Protein AF-A0A9P6IQW0-F1 (afdb_monomer)

Sequence (74 aa):
MFRLSAQTTRKVVQRFAVQNAKNMSMVAAGVATAGALAYLTMESVDANMLADGLHPPKYPWDHKKNLATFDHAA

Secondary structure (DSSP, 8-state):
--HHHHHHHHHHHHHHHHHHHHHHHHHHHHHHHHHHHHHHT-------TTTS--PPP----GGGSTTPPP-TT-

pLDDT: mean 78.12, std 9.55, range [57.47, 91.12]

Organism: NCBI:txid1440133

Solvent-accessible surface area (backbone atoms only — not comparable to full-atom values): 4782 Å² total; per-residue (Å²): 137,74,71,62,64,63,54,54,53,50,53,51,54,50,50,51,53,53,51,52,52,49,53,52,51,52,51,53,51,50,51,54,51,52,53,50,49,51,61,73,66,53,74,84,85,71,86,60,59,76,80,76,47,84,78,80,78,89,75,88,55,78,49,73,47,100,85,42,60,81,75,85,86,115

Foldseek 3Di:
DPPPVVVVVVVVVVVVVVVVVVVVVVVVVVVVVVVVVCVVPDDDPDPPCVVVPDDDDDDPDQQPDPPRDDDPVD

Radius of gyration: 32.77 Å; Cα contacts (8 Å, |Δi|>4): 9; chains: 1; bounding box: 67×33×84 Å

Structure (mmCIF, N/CA/C/O backbone):
data_AF-A0A9P6IQW0-F1
#
_entry.id   AF-A0A9P6IQW0-F1
#
loop_
_atom_site.group_PDB
_atom_site.id
_atom_site.type_symbol
_atom_site.label_atom_id
_atom_site.label_alt_id
_atom_site.label_comp_id
_atom_site.label_asym_id
_atom_site.label_entity_id
_atom_site.label_seq_id
_atom_site.pdbx_PDB_ins_code
_atom_site.Cartn_x
_atom_site.Cartn_y
_atom_site.Cartn_z
_atom_site.occupancy
_atom_site.B_iso_or_equiv
_atom_site.auth_seq_id
_atom_site.auth_comp_id
_atom_site.auth_asym_id
_atom_site.auth_atom_id
_atom_site.pdbx_PDB_model_num
ATOM 1 N N . MET A 1 1 ? -31.522 -15.785 53.294 1.00 57.47 1 MET A N 1
ATOM 2 C CA . MET A 1 1 ? -30.090 -15.953 52.941 1.00 57.47 1 MET A CA 1
ATOM 3 C C . MET A 1 1 ? -29.754 -15.550 51.483 1.00 57.47 1 MET A C 1
ATOM 5 O O . MET A 1 1 ? -28.847 -16.114 50.895 1.00 57.47 1 MET A O 1
ATOM 9 N N . PHE A 1 2 ? -30.385 -14.527 50.880 1.00 58.78 2 PHE A N 1
ATOM 10 C CA . PHE A 1 2 ? -30.239 -14.246 49.429 1.00 58.78 2 PHE A CA 1
ATOM 11 C C . PHE A 1 2 ? -29.236 -13.138 49.039 1.00 58.78 2 PHE A C 1
ATOM 13 O O . PHE A 1 2 ? -29.056 -12.850 47.860 1.00 58.78 2 PHE A O 1
ATOM 20 N N . ARG A 1 3 ? -28.550 -12.505 50.001 1.00 58.72 3 ARG A N 1
ATOM 21 C CA . ARG A 1 3 ? -27.676 -11.344 49.725 1.00 58.72 3 ARG A CA 1
ATOM 22 C C . ARG A 1 3 ? -26.272 -11.698 49.203 1.00 58.72 3 ARG A C 1
ATOM 24 O O . ARG A 1 3 ? -25.607 -10.823 48.658 1.00 58.72 3 ARG A O 1
ATOM 31 N N . LEU A 1 4 ? -25.836 -12.956 49.318 1.00 58.47 4 LEU A N 1
ATOM 32 C CA . LEU A 1 4 ? -24.495 -13.389 48.889 1.00 58.47 4 LEU A CA 1
ATOM 33 C C . LEU A 1 4 ? -24.359 -13.529 47.360 1.00 58.47 4 LEU A C 1
ATOM 35 O O . LEU A 1 4 ? -23.327 -13.167 46.803 1.00 58.47 4 LEU A O 1
ATOM 39 N N . SER A 1 5 ? -25.407 -13.984 46.665 1.00 62.03 5 SER A N 1
ATOM 40 C CA . SER A 1 5 ? -25.381 -14.225 45.208 1.00 62.03 5 SER A CA 1
ATOM 41 C C . SER A 1 5 ? -25.191 -12.934 44.387 1.00 62.03 5 SER A C 1
ATOM 43 O O . SER A 1 5 ? -24.384 -12.868 43.453 1.00 62.03 5 SER A O 1
ATOM 45 N N . ALA A 1 6 ? -25.854 -11.849 44.800 1.00 61.97 6 ALA A N 1
ATOM 46 C CA . ALA A 1 6 ? -25.750 -10.558 44.123 1.00 61.97 6 ALA A 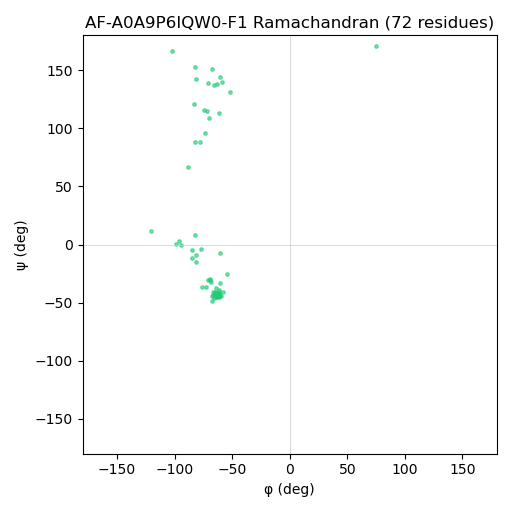CA 1
ATOM 47 C C . ALA A 1 6 ? -24.361 -9.906 44.277 1.00 61.97 6 ALA A C 1
ATOM 49 O O . ALA A 1 6 ? -23.895 -9.216 43.369 1.00 61.97 6 ALA A O 1
ATOM 50 N N . GLN A 1 7 ? -23.671 -10.124 45.403 1.00 63.94 7 GLN A N 1
ATOM 51 C CA . GLN A 1 7 ? -22.334 -9.564 45.633 1.00 63.94 7 GLN A CA 1
ATOM 52 C C . GLN A 1 7 ? -21.256 -10.262 44.796 1.00 63.94 7 GLN A C 1
ATOM 54 O O . GLN A 1 7 ? -20.350 -9.596 44.293 1.00 63.94 7 GLN A O 1
ATOM 59 N N . THR A 1 8 ? -21.365 -11.576 44.600 1.00 69.69 8 THR A N 1
ATOM 60 C CA . THR A 1 8 ? -20.433 -12.346 43.761 1.00 69.69 8 THR A CA 1
ATOM 61 C C . THR A 1 8 ? -20.510 -11.904 42.303 1.00 69.69 8 THR A C 1
ATOM 63 O O . THR A 1 8 ? -19.484 -11.627 41.685 1.00 69.69 8 THR A O 1
ATOM 66 N N . THR A 1 9 ? -21.726 -11.722 41.786 1.00 70.81 9 THR A N 1
ATOM 67 C CA . THR A 1 9 ? -21.954 -11.266 40.406 1.00 70.81 9 THR A CA 1
ATOM 68 C C . THR A 1 9 ? -21.364 -9.872 40.165 1.00 70.81 9 THR A C 1
ATOM 70 O O . THR A 1 9 ? -20.663 -9.653 39.179 1.00 70.81 9 THR A O 1
ATOM 73 N N . ARG A 1 10 ? -21.545 -8.938 41.111 1.00 75.25 10 ARG A N 1
ATOM 74 C CA . ARG A 1 10 ? -20.964 -7.584 41.024 1.00 75.25 10 ARG A CA 1
ATOM 75 C C . ARG A 1 10 ? -19.437 -7.602 40.994 1.00 75.25 10 ARG A C 1
ATOM 77 O O . ARG A 1 10 ? -18.844 -6.900 40.181 1.00 75.25 10 ARG A O 1
ATOM 84 N N . LYS A 1 11 ? -18.798 -8.429 41.827 1.00 77.56 11 LYS A N 1
ATOM 85 C CA . LYS A 1 11 ? -17.331 -8.554 41.859 1.00 77.56 11 LYS A CA 1
ATOM 86 C C . LYS A 1 11 ? -16.769 -9.113 40.552 1.00 77.56 11 LYS A C 1
ATOM 88 O O . LYS A 1 11 ? -15.714 -8.668 40.111 1.00 77.56 11 LYS A O 1
ATOM 93 N N . VAL A 1 12 ? 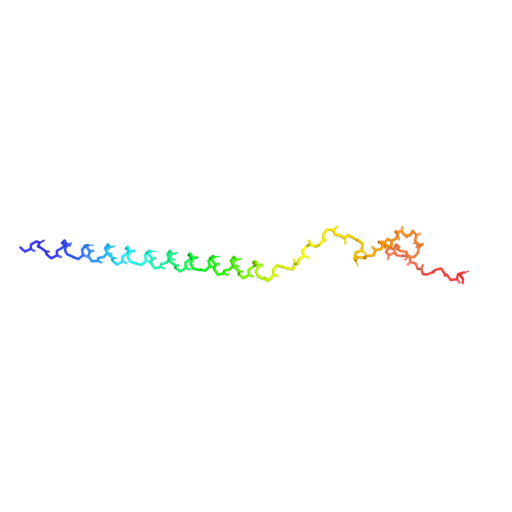-17.461 -10.065 39.930 1.00 79.00 12 VAL A N 1
ATOM 94 C CA . VAL A 1 12 ? -17.052 -10.649 38.645 1.00 79.00 12 VAL A CA 1
ATOM 95 C C . VAL A 1 12 ? -17.150 -9.609 37.527 1.00 79.00 12 VAL A C 1
ATOM 97 O O . VAL A 1 12 ? -16.167 -9.381 36.826 1.00 79.00 12 VAL A O 1
ATOM 100 N N . VAL A 1 13 ? -18.272 -8.891 37.428 1.00 79.44 13 VAL A N 1
ATOM 101 C CA . VAL A 1 13 ? -18.453 -7.819 36.432 1.00 79.44 13 VAL A CA 1
ATOM 102 C C . VAL A 1 13 ? -17.432 -6.693 36.623 1.00 79.44 13 VAL A C 1
ATOM 104 O O . VAL A 1 13 ? -16.829 -6.240 35.653 1.00 79.44 13 VAL A O 1
ATOM 107 N N . GLN A 1 14 ? -17.165 -6.284 37.867 1.00 79.56 14 GLN A N 1
ATOM 108 C CA . GLN A 1 14 ? -16.132 -5.287 38.168 1.00 79.56 14 GLN A CA 1
ATOM 109 C C . GLN A 1 14 ? -14.736 -5.750 37.735 1.00 79.56 14 GLN A C 1
ATOM 111 O O . GLN A 1 14 ? -13.982 -4.963 37.169 1.00 79.56 14 GLN A O 1
ATOM 116 N N . ARG A 1 15 ? -14.387 -7.025 37.949 1.00 80.44 15 ARG A N 1
ATOM 117 C CA . ARG A 1 15 ? -13.100 -7.582 37.501 1.00 80.44 15 ARG A CA 1
ATOM 118 C C . ARG A 1 15 ? -12.984 -7.596 35.979 1.00 80.44 15 ARG A C 1
ATOM 120 O O . ARG A 1 15 ? -11.939 -7.200 35.473 1.00 80.44 15 ARG A O 1
ATOM 127 N N . PHE A 1 16 ? -14.048 -7.964 35.266 1.00 81.44 16 PHE A N 1
ATOM 128 C CA . PHE A 1 16 ? -14.073 -7.918 33.802 1.00 81.44 16 PHE A CA 1
ATOM 129 C C . PHE A 1 16 ? -13.949 -6.492 33.261 1.00 81.44 16 PHE A C 1
ATOM 131 O O . PHE A 1 16 ? -13.144 -6.253 32.365 1.00 81.44 16 PHE A O 1
ATOM 138 N N . ALA A 1 17 ? -14.672 -5.531 33.840 1.00 80.31 17 ALA A N 1
ATOM 139 C CA . ALA A 1 17 ? -14.574 -4.126 33.446 1.00 80.31 17 ALA A CA 1
ATOM 140 C C . ALA A 1 17 ? -13.158 -3.566 33.672 1.00 80.31 17 ALA A C 1
ATOM 142 O O . ALA A 1 17 ? -12.599 -2.912 32.793 1.00 80.31 17 ALA A O 1
ATOM 143 N N . VAL A 1 18 ? -12.542 -3.880 34.817 1.00 84.56 18 VAL A N 1
ATOM 144 C CA . VAL A 1 18 ? -11.164 -3.469 35.135 1.00 84.56 18 VAL A CA 1
ATOM 145 C C . VAL A 1 18 ? -10.146 -4.141 34.209 1.00 84.56 18 VAL A C 1
ATOM 147 O O . VAL A 1 18 ? -9.206 -3.487 33.765 1.00 84.56 18 VAL A O 1
ATOM 150 N N . GLN A 1 19 ? -10.314 -5.426 33.894 1.00 82.75 19 GLN A N 1
ATOM 151 C CA . GLN A 1 19 ? -9.431 -6.140 32.970 1.00 82.75 19 GLN A CA 1
ATOM 152 C C . GLN A 1 19 ? -9.531 -5.576 31.547 1.00 82.75 19 GLN A C 1
ATOM 154 O O . GLN A 1 19 ? -8.504 -5.340 30.913 1.00 82.75 19 GLN A O 1
ATOM 159 N N . ASN A 1 20 ? -10.744 -5.277 31.078 1.00 83.38 20 ASN A N 1
ATOM 160 C CA . ASN A 1 20 ? -10.954 -4.654 29.775 1.00 83.38 20 ASN A CA 1
ATOM 161 C C . ASN A 1 20 ? -10.326 -3.251 29.703 1.00 83.38 20 ASN A C 1
ATOM 163 O O . ASN A 1 20 ? -9.614 -2.942 28.751 1.00 83.38 20 ASN A O 1
ATOM 167 N N . ALA A 1 21 ? -10.504 -2.431 30.744 1.00 80.62 21 ALA A N 1
ATOM 168 C CA . ALA A 1 21 ? -9.906 -1.097 30.817 1.00 80.62 21 ALA A CA 1
ATOM 169 C C . ALA A 1 21 ? -8.366 -1.136 30.797 1.00 80.62 21 ALA A C 1
ATOM 171 O O . ALA A 1 21 ? -7.731 -0.319 30.130 1.00 80.62 21 ALA A O 1
ATOM 172 N N . LYS A 1 22 ? -7.753 -2.111 31.481 1.00 83.31 22 LYS A N 1
ATOM 173 C CA . LYS A 1 22 ? -6.296 -2.319 31.448 1.00 83.31 22 LYS A CA 1
ATOM 174 C C . LYS A 1 22 ? -5.809 -2.695 30.052 1.00 83.31 22 LYS A C 1
ATOM 176 O O . LYS A 1 22 ? -4.843 -2.106 29.578 1.00 83.31 22 LYS A O 1
ATOM 181 N N . ASN A 1 23 ? -6.498 -3.618 29.383 1.00 82.00 23 ASN A N 1
ATOM 182 C CA . ASN A 1 23 ? -6.144 -4.029 28.026 1.00 82.00 23 ASN A CA 1
ATOM 183 C C . ASN A 1 23 ? -6.241 -2.853 27.042 1.00 82.00 23 ASN A C 1
ATOM 185 O O . ASN A 1 23 ? -5.322 -2.638 26.258 1.00 82.00 23 ASN A O 1
ATOM 189 N N . MET A 1 24 ? -7.303 -2.043 27.127 1.00 82.94 24 MET A N 1
ATOM 190 C CA . MET A 1 24 ? -7.462 -0.851 26.286 1.00 82.94 24 MET A CA 1
ATOM 191 C C . MET A 1 24 ? -6.375 0.201 26.539 1.00 82.94 24 MET A C 1
ATOM 193 O O . MET A 1 24 ? -5.839 0.759 25.587 1.00 82.94 24 MET A O 1
ATOM 197 N N . SER A 1 25 ? -6.022 0.445 27.804 1.00 82.38 25 SER A N 1
ATOM 198 C CA . SER A 1 25 ? -4.954 1.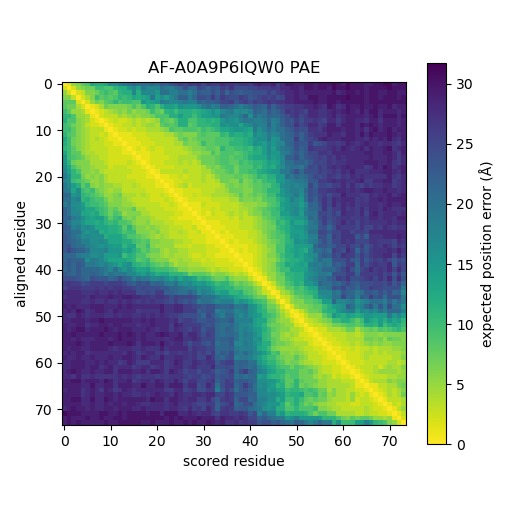386 28.167 1.00 82.38 25 SER A CA 1
ATOM 199 C C . SER A 1 25 ? -3.594 0.951 27.609 1.00 82.38 25 SER A C 1
ATOM 201 O O . SER A 1 25 ? -2.879 1.756 27.018 1.00 82.38 25 SER A O 1
ATOM 203 N N . MET A 1 26 ? -3.271 -0.343 27.706 1.00 85.56 26 MET A N 1
ATOM 204 C CA . MET A 1 26 ? -2.032 -0.901 27.155 1.00 85.56 26 MET A CA 1
ATOM 205 C C . MET A 1 26 ? -1.964 -0.777 25.628 1.00 85.56 26 MET A C 1
ATOM 207 O O . MET A 1 26 ? -0.918 -0.416 25.092 1.00 85.56 26 MET A O 1
ATOM 211 N N . VAL A 1 27 ? -3.072 -1.036 24.926 1.00 85.12 27 VAL A N 1
ATOM 212 C CA . VAL A 1 27 ? -3.142 -0.877 23.464 1.00 85.12 27 VAL A CA 1
ATOM 213 C C . VAL A 1 27 ? -2.990 0.592 23.068 1.00 85.12 27 VAL A C 1
ATOM 215 O O . VAL A 1 27 ? -2.2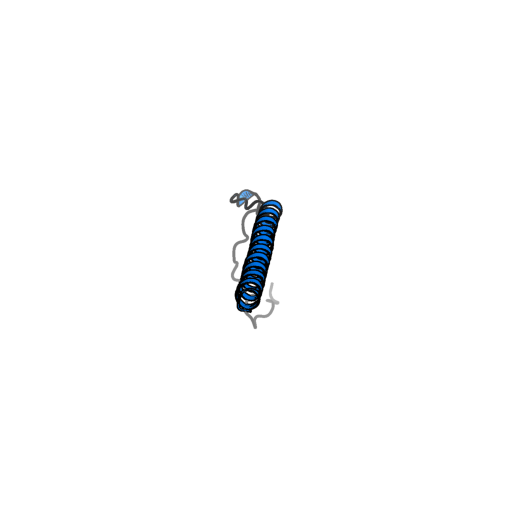03 0.902 22.177 1.00 85.12 27 VAL A O 1
ATOM 218 N N . ALA A 1 28 ? -3.689 1.503 23.750 1.00 82.44 28 ALA A N 1
ATOM 219 C CA . ALA A 1 28 ? -3.596 2.935 23.475 1.00 82.44 28 ALA A CA 1
ATOM 220 C C . ALA A 1 28 ? -2.171 3.468 23.695 1.00 82.44 28 ALA A C 1
ATOM 222 O O . ALA A 1 28 ? -1.648 4.189 22.845 1.00 82.44 28 ALA A O 1
ATOM 223 N N . ALA A 1 29 ? -1.520 3.064 24.792 1.00 83.62 29 ALA A N 1
ATOM 224 C CA . ALA A 1 29 ? -0.128 3.409 25.061 1.00 83.62 29 ALA A CA 1
ATOM 225 C C . ALA A 1 29 ? 0.811 2.850 23.979 1.00 83.62 29 ALA A C 1
ATOM 227 O O . ALA A 1 29 ? 1.638 3.589 23.452 1.00 83.62 29 ALA A O 1
ATOM 228 N N . GLY A 1 30 ? 0.639 1.584 23.585 1.00 83.69 30 GLY A N 1
ATOM 229 C CA . GLY A 1 30 ? 1.448 0.953 22.540 1.00 83.69 30 GLY A CA 1
ATOM 230 C C . GLY A 1 30 ? 1.347 1.661 21.186 1.00 83.69 30 GLY A C 1
ATOM 231 O O . GLY A 1 30 ? 2.371 1.921 20.557 1.00 83.69 30 GLY A O 1
ATOM 232 N N . VAL A 1 31 ? 0.135 2.030 20.758 1.00 85.56 31 VAL A N 1
ATOM 233 C CA . VAL A 1 31 ? -0.085 2.751 19.491 1.00 85.56 31 VAL A CA 1
ATOM 234 C C . VAL A 1 31 ? 0.505 4.160 19.541 1.00 85.56 31 VAL A C 1
ATOM 236 O O . VAL A 1 31 ? 1.173 4.570 18.593 1.00 85.56 31 VAL A O 1
ATOM 239 N N . ALA A 1 32 ? 0.314 4.890 20.643 1.00 84.75 32 ALA A N 1
ATOM 240 C CA . ALA A 1 32 ? 0.875 6.230 20.800 1.00 84.75 32 ALA A CA 1
ATOM 241 C C . ALA A 1 32 ? 2.412 6.211 20.779 1.00 84.75 32 ALA A C 1
ATOM 243 O O . ALA A 1 32 ? 3.029 7.021 20.088 1.00 84.75 32 ALA A O 1
ATOM 244 N N . THR A 1 33 ? 3.038 5.259 21.479 1.00 82.62 33 THR A N 1
ATOM 245 C CA . THR A 1 33 ? 4.499 5.112 21.481 1.00 82.62 33 THR A CA 1
ATOM 246 C C . THR A 1 33 ? 5.027 4.678 20.114 1.00 82.62 33 THR A C 1
ATOM 248 O O . THR A 1 33 ? 5.995 5.262 19.638 1.00 82.62 33 THR A O 1
ATOM 251 N N . ALA A 1 34 ? 4.391 3.71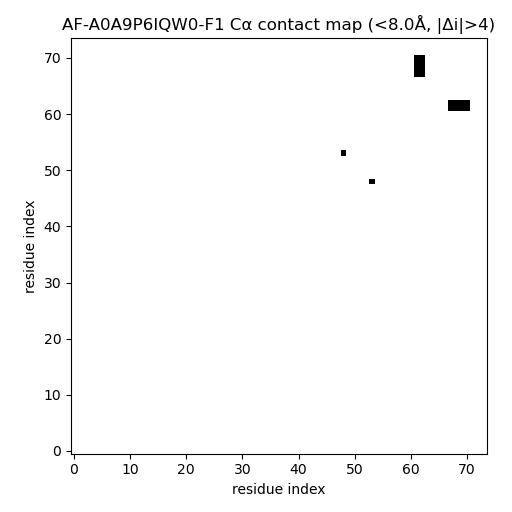1 19.447 1.00 82.75 34 ALA A N 1
ATOM 252 C CA . ALA A 1 34 ? 4.816 3.263 18.120 1.00 82.75 34 ALA A CA 1
ATOM 253 C C . ALA A 1 34 ? 4.687 4.372 17.064 1.00 82.75 34 ALA A C 1
ATOM 255 O O . ALA A 1 34 ? 5.606 4.569 16.272 1.00 82.75 34 ALA A O 1
ATOM 256 N N . GLY A 1 35 ? 3.588 5.131 17.082 1.00 81.00 35 GLY A N 1
ATOM 257 C CA . GLY A 1 35 ? 3.392 6.272 16.185 1.00 81.00 35 GLY A CA 1
ATOM 258 C C . GLY A 1 35 ? 4.399 7.396 16.433 1.00 81.00 35 GLY A C 1
ATOM 259 O O . GLY A 1 35 ? 4.954 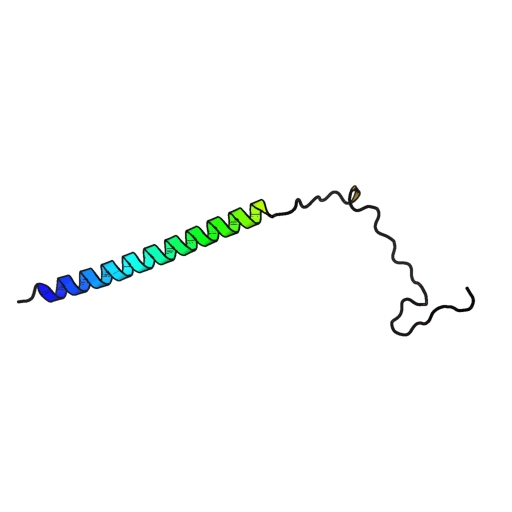7.942 15.483 1.00 81.00 35 GLY A O 1
ATOM 260 N N . ALA A 1 36 ? 4.693 7.703 17.700 1.00 82.19 36 ALA A N 1
ATOM 261 C CA . ALA A 1 36 ? 5.706 8.696 18.053 1.00 82.19 36 ALA A CA 1
ATOM 262 C C . ALA A 1 36 ? 7.115 8.262 17.621 1.00 82.19 36 ALA A C 1
ATOM 264 O O . ALA A 1 36 ? 7.858 9.067 17.067 1.00 82.19 36 ALA A O 1
ATOM 265 N N . LEU A 1 37 ? 7.474 6.991 17.826 1.00 83.12 37 LEU A N 1
ATOM 266 C CA . LEU A 1 37 ? 8.756 6.452 17.368 1.00 83.12 37 LEU A CA 1
ATOM 267 C C . LEU A 1 37 ? 8.860 6.485 15.844 1.00 83.12 37 LEU A C 1
ATOM 269 O O . LEU A 1 37 ? 9.866 6.960 15.335 1.00 83.12 37 LEU A O 1
ATOM 273 N N . ALA A 1 38 ? 7.813 6.066 15.129 1.00 81.69 38 ALA A N 1
ATOM 274 C CA . ALA A 1 38 ? 7.785 6.120 13.671 1.00 81.69 38 ALA A CA 1
ATOM 275 C C . ALA A 1 38 ? 7.980 7.548 13.146 1.00 81.69 38 ALA A C 1
ATOM 277 O O . ALA A 1 38 ? 8.727 7.741 12.195 1.00 81.69 38 ALA A O 1
ATOM 278 N N . TYR A 1 39 ? 7.363 8.545 13.789 1.00 79.12 39 TYR A N 1
ATOM 279 C CA . TYR A 1 39 ? 7.562 9.951 13.439 1.00 79.12 39 TYR A CA 1
ATOM 280 C C . TYR A 1 39 ? 9.003 10.421 13.695 1.00 79.12 39 TYR A C 1
ATOM 282 O O . TYR A 1 39 ? 9.583 11.098 12.853 1.00 79.12 39 TYR A O 1
ATOM 290 N N . LEU A 1 40 ? 9.601 10.041 14.830 1.00 80.69 40 LEU A N 1
ATOM 291 C CA . LEU A 1 40 ? 10.979 10.417 15.173 1.00 80.69 40 LEU A CA 1
ATOM 292 C C . LEU A 1 40 ? 12.031 9.744 14.282 1.00 80.69 40 LEU A C 1
ATOM 294 O O . LEU A 1 40 ? 13.095 10.318 14.067 1.00 80.69 40 LEU A O 1
ATOM 298 N N . THR A 1 41 ? 11.760 8.536 13.789 1.00 78.50 41 THR A N 1
ATOM 299 C CA . THR A 1 41 ? 12.678 7.785 12.919 1.00 78.50 41 THR A CA 1
ATOM 300 C C . THR A 1 41 ? 12.370 7.946 11.436 1.00 78.50 41 THR A C 1
ATOM 302 O O . THR A 1 41 ? 12.995 7.276 10.617 1.00 78.50 41 THR A O 1
ATOM 305 N N . MET A 1 42 ? 11.383 8.766 11.072 1.00 76.00 42 MET A N 1
ATOM 306 C CA . MET A 1 42 ? 11.077 9.011 9.671 1.00 76.00 42 MET A CA 1
ATOM 307 C C . MET A 1 42 ? 12.218 9.835 9.075 1.00 76.00 42 MET A C 1
ATOM 309 O O . MET A 1 42 ? 12.392 11.005 9.410 1.00 76.00 42 MET A O 1
ATOM 313 N N . GLU A 1 43 ? 13.025 9.206 8.222 1.00 67.94 43 GLU A N 1
ATOM 314 C CA . GLU A 1 43 ? 14.032 9.907 7.432 1.00 67.94 43 GLU A CA 1
ATOM 315 C C . GLU A 1 43 ? 13.332 10.964 6.567 1.00 67.94 43 GLU A C 1
ATOM 317 O O . GLU A 1 43 ? 12.220 10.749 6.070 1.00 67.94 43 GLU A O 1
ATOM 322 N N . SER A 1 44 ? 13.938 12.145 6.442 1.00 67.12 44 SER A N 1
ATOM 323 C CA . SER A 1 44 ? 13.367 13.233 5.653 1.00 67.12 44 SER A CA 1
ATOM 324 C C . SER A 1 44 ? 13.242 12.788 4.200 1.00 67.12 44 SER A C 1
ATOM 326 O O . SER A 1 44 ? 14.249 12.588 3.526 1.00 67.12 44 SER A O 1
ATOM 328 N N . VAL A 1 45 ? 12.010 12.648 3.712 1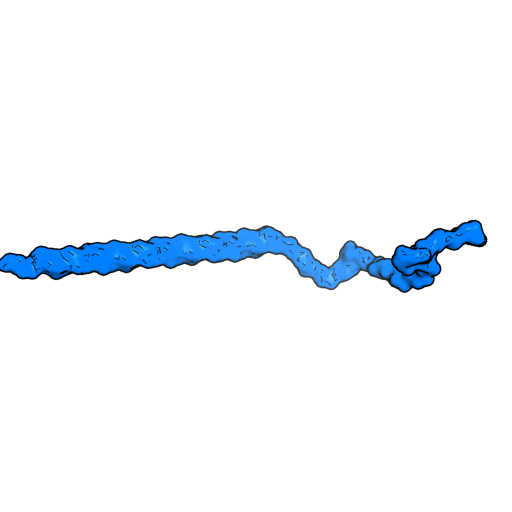.00 63.53 45 VAL A N 1
ATOM 329 C CA . VAL A 1 45 ? 11.749 12.451 2.285 1.00 63.53 45 VAL A CA 1
ATOM 330 C C . VAL A 1 45 ? 11.992 13.792 1.604 1.00 63.53 45 VAL A C 1
ATOM 332 O O . VAL A 1 45 ? 11.125 14.667 1.622 1.00 63.53 45 VAL A O 1
ATOM 335 N N . ASP A 1 46 ? 13.191 13.983 1.062 1.00 63.00 46 ASP A N 1
ATOM 336 C CA . ASP A 1 46 ? 13.478 15.133 0.216 1.00 63.00 46 ASP A CA 1
ATOM 337 C C . ASP A 1 46 ? 13.002 14.825 -1.212 1.00 63.00 46 ASP A C 1
ATOM 339 O O . ASP A 1 46 ? 13.417 13.848 -1.830 1.00 63.00 46 ASP A O 1
ATOM 343 N N . ALA A 1 47 ? 12.087 15.641 -1.738 1.00 61.91 47 ALA A N 1
ATO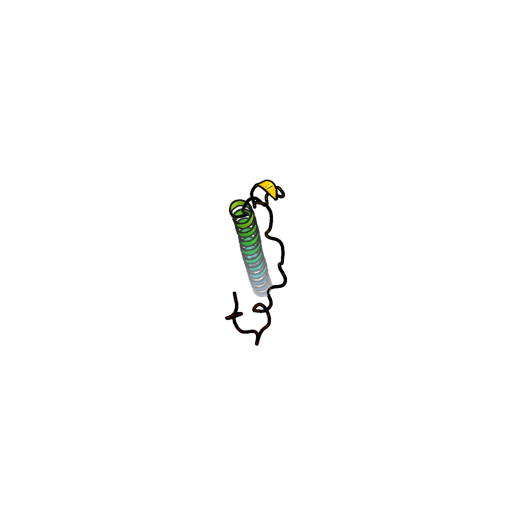M 344 C CA . ALA A 1 47 ? 11.637 15.546 -3.129 1.00 61.91 47 ALA A CA 1
ATOM 345 C C . ALA A 1 47 ? 12.668 16.141 -4.111 1.00 61.91 47 ALA A C 1
ATOM 347 O O . ALA A 1 47 ? 12.463 16.127 -5.329 1.00 61.91 47 ALA A O 1
ATOM 348 N N . ASN A 1 48 ? 13.757 16.709 -3.590 1.00 65.06 48 ASN A N 1
ATOM 349 C CA . ASN A 1 48 ? 14.815 17.312 -4.368 1.00 65.06 48 ASN A CA 1
ATOM 350 C C . ASN A 1 48 ? 15.750 16.256 -4.975 1.00 65.06 48 ASN A C 1
ATOM 352 O O . ASN A 1 48 ? 16.821 15.957 -4.453 1.00 65.06 48 ASN A O 1
ATOM 356 N N . MET A 1 49 ? 15.391 15.773 -6.164 1.00 65.00 49 MET A N 1
ATOM 357 C CA . MET A 1 49 ? 16.235 14.869 -6.960 1.00 65.00 49 MET A CA 1
ATOM 358 C C . MET A 1 49 ? 17.596 15.482 -7.362 1.00 65.00 49 MET A C 1
ATOM 360 O O . MET A 1 49 ? 18.433 14.789 -7.931 1.00 65.00 49 MET A O 1
ATOM 364 N N . LEU A 1 50 ? 17.844 16.777 -7.101 1.00 64.50 50 LEU A N 1
ATOM 365 C CA . LEU A 1 50 ? 19.163 17.386 -7.317 1.00 64.50 50 LEU A CA 1
ATOM 366 C C . LEU A 1 50 ? 20.208 16.865 -6.323 1.00 64.50 50 LEU A C 1
ATOM 368 O O . LEU A 1 50 ? 21.385 16.816 -6.678 1.00 64.50 50 LEU A O 1
ATOM 372 N N . ALA A 1 51 ? 19.798 16.480 -5.109 1.00 65.44 51 ALA A N 1
ATOM 373 C CA . ALA A 1 51 ? 20.695 15.875 -4.123 1.00 65.44 51 ALA A CA 1
ATOM 374 C C . ALA A 1 51 ? 21.114 14.447 -4.528 1.00 65.44 51 ALA A C 1
ATOM 376 O O . ALA A 1 51 ? 22.245 14.045 -4.262 1.00 65.44 51 ALA A O 1
ATOM 377 N N . ASP A 1 52 ? 20.238 13.733 -5.244 1.00 70.94 52 ASP A N 1
ATOM 378 C CA . ASP A 1 52 ? 20.452 12.356 -5.717 1.00 70.94 52 ASP A CA 1
ATOM 379 C C . ASP A 1 52 ? 21.302 12.266 -6.999 1.00 70.94 52 ASP A C 1
ATOM 381 O O . ASP A 1 52 ? 21.723 11.182 -7.411 1.00 70.94 52 ASP A O 1
ATOM 385 N N . GLY A 1 53 ? 21.591 13.407 -7.631 1.00 75.94 53 GLY A N 1
ATOM 386 C CA . GLY A 1 53 ? 22.342 13.480 -8.880 1.00 75.94 53 GLY A CA 1
ATOM 387 C C . GLY A 1 53 ? 21.541 13.044 -10.115 1.00 75.94 53 GLY A C 1
ATOM 388 O O . GLY A 1 53 ? 20.422 12.540 -10.049 1.00 75.94 53 GLY A O 1
ATOM 389 N N . LEU A 1 54 ? 22.110 13.276 -11.303 1.00 82.88 54 LEU A N 1
ATOM 390 C CA . LEU A 1 54 ? 21.452 12.926 -12.562 1.00 82.88 54 LEU A CA 1
ATOM 391 C C . LEU A 1 54 ? 21.457 11.401 -12.751 1.00 82.88 54 LEU A C 1
ATOM 393 O O . LEU A 1 54 ? 22.520 10.806 -12.935 1.00 82.88 54 LEU A O 1
ATOM 397 N N . HIS A 1 55 ? 20.276 10.776 -12.748 1.00 83.69 55 HIS A N 1
ATOM 398 C CA . HIS A 1 55 ? 20.143 9.337 -12.991 1.00 83.69 55 HIS A CA 1
ATOM 399 C C . HIS A 1 55 ? 20.859 8.913 -14.287 1.00 83.69 55 HIS A C 1
ATOM 401 O O . HIS A 1 55 ? 20.633 9.521 -15.340 1.00 83.69 55 HIS A O 1
ATOM 407 N N . PRO A 1 56 ? 21.685 7.847 -14.253 1.00 87.25 56 PRO A N 1
ATOM 408 C CA . PRO A 1 56 ? 22.375 7.390 -15.446 1.00 87.25 56 PRO A CA 1
ATOM 409 C C . PRO A 1 56 ? 21.362 6.858 -16.472 1.00 87.25 56 PRO A C 1
ATOM 411 O O . PRO A 1 56 ? 20.445 6.108 -16.114 1.00 87.25 56 PRO A O 1
ATOM 414 N N . PRO A 1 57 ? 21.519 7.194 -17.761 1.00 89.38 57 PRO A N 1
ATOM 415 C CA . PRO A 1 57 ? 20.645 6.676 -18.802 1.00 89.38 57 PRO A CA 1
ATOM 416 C C . PRO A 1 57 ? 20.848 5.167 -19.004 1.00 89.38 57 PRO A C 1
ATOM 418 O O . PRO A 1 57 ? 21.929 4.604 -18.809 1.00 89.38 57 PRO A O 1
ATOM 421 N N . LYS A 1 58 ? 19.785 4.483 -19.436 1.00 91.12 58 LYS A N 1
ATOM 422 C CA . LYS A 1 58 ? 19.809 3.041 -19.703 1.00 91.12 58 LYS A CA 1
ATOM 423 C C . LYS A 1 58 ? 20.378 2.761 -21.097 1.00 91.12 58 LYS A C 1
ATOM 425 O O . LYS A 1 58 ? 19.622 2.612 -22.052 1.00 91.12 58 LYS A O 1
ATOM 430 N N . TYR A 1 59 ? 21.695 2.614 -21.199 1.00 89.94 59 TYR A N 1
ATOM 431 C CA . TYR A 1 59 ? 22.333 2.211 -22.455 1.00 89.94 59 TYR A CA 1
ATOM 432 C C . TYR A 1 59 ? 22.062 0.728 -22.804 1.00 89.94 59 TYR A C 1
ATOM 434 O O . TYR A 1 59 ? 22.057 -0.130 -21.903 1.00 89.94 59 TYR A O 1
ATOM 442 N N . PRO A 1 60 ? 21.797 0.409 -24.087 1.00 90.44 60 PRO A N 1
ATOM 443 C CA . PRO A 1 60 ? 21.490 -0.941 -24.555 1.00 90.44 60 PRO A CA 1
ATOM 444 C C . PRO A 1 60 ? 22.765 -1.715 -24.926 1.00 90.44 60 PRO A C 1
ATOM 446 O O . PRO A 1 60 ? 22.983 -2.032 -26.087 1.00 90.44 60 PRO A O 1
ATOM 449 N N . TRP A 1 61 ? 23.614 -2.021 -23.944 1.00 87.94 61 TRP A N 1
ATOM 450 C CA . TRP A 1 61 ? 24.826 -2.812 -24.185 1.00 87.94 61 TRP A CA 1
ATOM 451 C C . TRP A 1 61 ? 24.492 -4.224 -24.673 1.00 87.94 61 TRP A C 1
ATOM 453 O O . TRP A 1 61 ? 23.612 -4.883 -24.107 1.00 87.94 61 TRP A O 1
ATOM 463 N N . ASP A 1 62 ? 25.238 -4.717 -25.660 1.00 85.94 62 ASP A N 1
ATOM 464 C CA . ASP A 1 62 ? 25.010 -6.048 -26.234 1.00 85.94 62 ASP A CA 1
ATOM 465 C C . ASP A 1 62 ? 25.154 -7.168 -25.194 1.00 85.94 62 ASP A C 1
ATOM 467 O O . ASP A 1 62 ? 24.371 -8.119 -25.198 1.00 85.94 62 ASP A O 1
ATOM 471 N N . HIS A 1 63 ? 26.047 -6.989 -24.216 1.00 87.75 63 HIS A N 1
ATOM 472 C CA . HIS A 1 63 ? 26.303 -7.914 -23.106 1.00 87.75 63 HIS A CA 1
ATOM 473 C C . HIS A 1 63 ? 25.319 -7.794 -21.921 1.00 87.75 63 HIS A C 1
ATOM 475 O O . HIS A 1 63 ? 25.528 -8.400 -20.874 1.00 87.75 63 HIS A O 1
ATOM 481 N N . LYS A 1 64 ? 24.232 -7.017 -22.041 1.00 86.62 64 LYS A N 1
ATOM 482 C CA . LYS A 1 64 ? 23.252 -6.817 -20.949 1.00 86.62 64 LYS A CA 1
ATOM 483 C C . LYS A 1 64 ? 22.175 -7.908 -20.862 1.00 86.62 64 LYS A C 1
ATOM 485 O O . LYS A 1 64 ? 21.396 -7.934 -19.911 1.00 86.62 64 LYS A O 1
ATOM 490 N N . LYS A 1 65 ? 22.061 -8.771 -21.874 1.00 87.75 65 LYS A N 1
ATOM 491 C CA . LYS A 1 65 ? 21.040 -9.832 -21.922 1.00 87.75 65 LYS A CA 1
ATOM 492 C C . LYS A 1 65 ? 21.502 -11.041 -21.101 1.00 87.75 65 LYS A C 1
ATOM 494 O O . LYS A 1 65 ? 22.693 -11.297 -21.013 1.00 87.75 65 LYS A O 1
ATOM 499 N N . ASN A 1 66 ? 20.558 -11.826 -20.578 1.00 87.94 66 ASN A N 1
ATOM 500 C CA . ASN A 1 66 ? 20.824 -12.937 -19.645 1.00 87.94 66 ASN A CA 1
ATOM 501 C C . ASN A 1 66 ? 21.843 -13.980 -20.133 1.00 87.94 66 ASN A C 1
ATOM 503 O O . ASN A 1 66 ? 22.434 -14.674 -19.317 1.00 87.94 66 ASN A O 1
ATOM 507 N N . LEU A 1 67 ? 22.002 -14.120 -21.450 1.00 89.50 67 LEU A N 1
ATOM 508 C CA . LEU A 1 67 ? 22.922 -15.068 -22.080 1.00 89.50 67 LEU A CA 1
ATOM 509 C C . LEU A 1 67 ? 23.957 -14.367 -22.971 1.00 89.50 67 LEU A C 1
ATOM 511 O O . LEU A 1 67 ? 24.604 -15.018 -23.786 1.00 89.50 67 LEU A O 1
ATOM 515 N N . ALA A 1 68 ? 24.066 -13.040 -22.886 1.00 86.44 68 ALA A N 1
ATOM 516 C CA . ALA A 1 68 ? 25.040 -12.313 -23.679 1.00 86.44 68 ALA A CA 1
ATOM 517 C C . ALA A 1 68 ? 26.426 -12.379 -23.027 1.00 86.44 68 ALA A C 1
ATOM 519 O O . ALA A 1 68 ? 26.559 -12.337 -21.807 1.00 86.44 68 ALA A O 1
ATOM 520 N N . THR A 1 69 ? 27.450 -12.493 -23.868 1.00 87.12 69 THR A N 1
ATOM 521 C CA . THR A 1 69 ? 28.861 -12.482 -23.471 1.00 87.12 69 THR A CA 1
ATOM 522 C C . THR A 1 69 ? 29.478 -11.123 -23.777 1.00 87.12 69 THR A C 1
ATOM 524 O O . THR A 1 69 ? 28.886 -10.319 -24.501 1.00 87.12 69 THR A O 1
ATOM 527 N N . PHE A 1 70 ? 30.666 -10.868 -23.235 1.00 88.25 70 PHE A N 1
ATOM 528 C CA . PHE A 1 70 ? 31.451 -9.697 -23.604 1.00 88.25 70 PHE A CA 1
ATOM 529 C C . PHE A 1 70 ? 31.788 -9.711 -25.096 1.00 88.25 70 PHE A C 1
ATOM 531 O O . PHE A 1 70 ? 32.039 -10.768 -25.680 1.00 88.25 70 PHE A O 1
ATOM 538 N N . ASP A 1 71 ? 31.794 -8.522 -25.692 1.00 84.00 71 ASP A N 1
ATOM 539 C CA . ASP A 1 71 ? 32.335 -8.320 -27.027 1.00 84.00 71 ASP A CA 1
ATOM 540 C C . ASP A 1 71 ? 33.868 -8.362 -26.944 1.00 84.00 71 ASP A C 1
ATOM 542 O O . ASP A 1 71 ? 34.478 -7.539 -26.264 1.00 84.0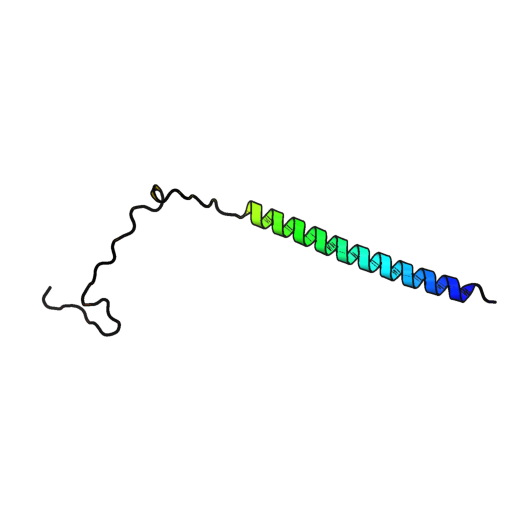0 71 ASP A O 1
ATOM 546 N N . HIS A 1 72 ? 34.487 -9.355 -27.586 1.00 83.94 72 HIS A N 1
ATOM 547 C CA . HIS A 1 72 ? 35.945 -9.527 -27.607 1.00 83.94 72 HIS A CA 1
ATOM 548 C C . HIS A 1 72 ? 36.635 -8.702 -28.704 1.00 83.94 72 HIS A C 1
ATOM 550 O O . HIS A 1 72 ? 37.860 -8.747 -28.801 1.00 83.94 72 HIS A O 1
ATOM 556 N N . ALA A 1 73 ? 35.872 -8.011 -29.554 1.00 78.38 73 ALA A N 1
ATOM 557 C CA . ALA A 1 73 ? 36.397 -7.177 -30.632 1.00 78.38 73 ALA A CA 1
ATOM 558 C C . ALA A 1 73 ? 36.538 -5.690 -30.250 1.00 78.38 73 ALA A C 1
ATOM 560 O O . ALA A 1 73 ? 36.951 -4.899 -31.098 1.00 78.38 73 ALA A O 1
ATOM 561 N N . ALA A 1 74 ? 36.174 -5.325 -29.014 1.00 59.09 74 ALA A N 1
ATOM 562 C CA . ALA A 1 74 ? 36.286 -3.967 -28.482 1.00 59.09 74 ALA A CA 1
ATOM 563 C C . ALA A 1 74 ? 37.740 -3.523 -28.257 1.00 59.09 74 ALA A C 1
ATOM 565 O O . ALA A 1 74 ? 38.563 -4.360 -27.816 1.00 59.09 74 ALA A O 1
#

Mean predicted aligned error: 16.28 Å